Protein AF-A0A7N2LBT1-F1 (afdb_monom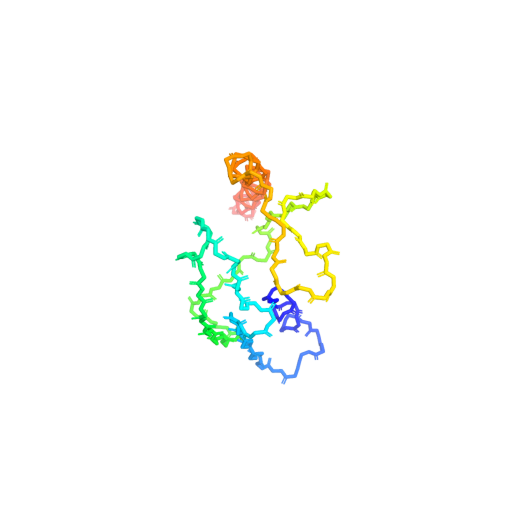er_lite)

Radius of gyration: 19.83 Å; chains: 1; bounding box: 46×26×63 Å

InterPro domains:
  IPR013528 Hydroxymethylglutaryl-coenzyme A synthase, N-terminal [PF01154] (2-55)
  IPR013746 Hydroxymethylglutaryl-coenzyme A synthase, C-terminal domain [PF08540] (56-83)
  IPR016039 Thiolase-like [G3DSA:3.40.47.10] (2-121)

Organism: Quercus lobata (NCBI:txid97700)

Sequence (123 aa):
MLWGSFNWVESSSCDGFAFECRLYGPGFLQVYAEGPAQPIGGVAAIAILIGPDAPITFESTVRGTYLAHAYDFYKPNLASEYSAPFLCRILQLRYAIQSKRPLRVWKEKTEREAVMSLCQQQL

Foldseek 3Di:
DVVVLVVLQVDPPNPFKDKDKDWCDDVNQACADPDPCRVVGDTDIDIDIDGPPDPDDDDPQQWFDDDDDDPLWDCPDPVDPHIDDDPPVVSVVVVVVRVVRRVVSNVVRVVVVVVVVVVVVVD

Structure (mmCIF, N/CA/C/O backbone):
data_AF-A0A7N2LBT1-F1
#
_entry.id   AF-A0A7N2LBT1-F1
#
loop_
_atom_site.group_PDB
_atom_site.id
_atom_site.type_symbol
_atom_site.label_atom_id
_atom_site.label_alt_id
_atom_site.label_comp_id
_atom_site.label_asym_id
_atom_site.label_entity_id
_atom_site.label_seq_id
_atom_site.pdbx_PDB_ins_code
_atom_site.Cartn_x
_atom_site.Cartn_y
_atom_site.Cartn_z
_atom_site.occupancy
_atom_site.B_iso_or_equiv
_atom_site.auth_seq_id
_atom_site.auth_comp_id
_atom_site.auth_asym_id
_atom_site.auth_atom_id
_atom_site.pdbx_PDB_model_num
ATOM 1 N N . MET A 1 1 ? -7.096 1.626 -3.538 1.00 61.28 1 MET A N 1
ATOM 2 C CA . MET A 1 1 ? -7.546 2.882 -2.926 1.00 61.28 1 MET A CA 1
ATOM 3 C C . MET A 1 1 ? -8.403 2.461 -1.741 1.00 61.28 1 MET A C 1
ATOM 5 O O . MET A 1 1 ? -9.600 2.658 -1.766 1.00 61.28 1 MET A O 1
ATOM 9 N N . LEU A 1 2 ? -7.778 1.875 -0.711 1.00 77.31 2 LEU A N 1
ATOM 10 C CA . LEU A 1 2 ? -8.482 1.231 0.410 1.00 77.31 2 LEU A CA 1
ATOM 11 C C . LEU A 1 2 ? -8.964 2.230 1.461 1.00 77.31 2 LEU A C 1
ATOM 13 O O . LEU A 1 2 ? -10.093 2.170 1.932 1.00 77.31 2 LEU A O 1
ATOM 17 N N . TRP A 1 3 ? -8.123 3.218 1.763 1.00 78.50 3 TRP A N 1
ATOM 18 C CA . TRP A 1 3 ? -8.450 4.272 2.722 1.00 78.50 3 TRP A CA 1
ATOM 19 C C . TRP A 1 3 ? -9.650 5.123 2.298 1.00 78.50 3 TRP A C 1
ATOM 21 O O . TRP A 1 3 ? -10.384 5.599 3.151 1.00 78.50 3 TRP A O 1
ATOM 31 N N . GLY A 1 4 ? -9.861 5.303 0.989 1.00 82.12 4 GLY A N 1
ATOM 32 C CA . GLY A 1 4 ? -11.039 6.006 0.478 1.00 82.12 4 GLY A CA 1
ATOM 33 C C . GLY A 1 4 ? -12.327 5.250 0.795 1.00 82.12 4 GLY A C 1
ATOM 34 O O . GLY A 1 4 ? -13.273 5.851 1.290 1.00 82.12 4 GLY A O 1
ATOM 35 N N . SER A 1 5 ? -12.328 3.932 0.586 1.00 80.06 5 SER A N 1
ATOM 36 C CA . SER A 1 5 ? -13.461 3.062 0.907 1.00 80.06 5 SER A CA 1
ATOM 37 C C . SER A 1 5 ? -13.732 3.003 2.409 1.00 80.06 5 SER A C 1
ATOM 39 O O . SER A 1 5 ? -14.884 3.081 2.816 1.00 80.06 5 SER A O 1
ATOM 41 N N . PHE A 1 6 ? -12.685 2.930 3.238 1.00 81.62 6 PHE A N 1
ATOM 42 C CA . PHE A 1 6 ? -12.826 2.968 4.698 1.00 81.62 6 PHE A CA 1
ATOM 43 C C . PHE A 1 6 ? -13.457 4.285 5.173 1.00 81.62 6 PHE A C 1
ATOM 45 O O . PHE A 1 6 ? -14.476 4.269 5.855 1.00 81.62 6 PHE A O 1
ATOM 52 N N . ASN A 1 7 ? -12.924 5.425 4.717 1.00 84.81 7 ASN A N 1
ATOM 53 C CA . ASN A 1 7 ? -13.486 6.738 5.041 1.00 84.81 7 ASN A CA 1
ATOM 54 C C . ASN A 1 7 ? -14.927 6.906 4.525 1.00 84.81 7 ASN A C 1
ATOM 56 O O . ASN A 1 7 ? -15.695 7.655 5.119 1.00 84.81 7 ASN A O 1
ATOM 60 N N . TRP A 1 8 ? -15.293 6.260 3.409 1.00 83.81 8 TRP A N 1
ATOM 61 C CA . TRP A 1 8 ? -16.670 6.269 2.912 1.00 83.81 8 TRP A CA 1
ATOM 62 C C . TRP A 1 8 ? -17.596 5.475 3.832 1.00 83.81 8 TRP A C 1
ATOM 64 O O . TRP A 1 8 ? -18.635 6.011 4.199 1.00 83.81 8 TRP A O 1
ATOM 74 N N . VAL A 1 9 ? -17.195 4.274 4.270 1.00 83.88 9 VAL A N 1
ATOM 75 C CA . VAL A 1 9 ? -17.974 3.462 5.225 1.00 83.88 9 VAL A CA 1
ATOM 76 C C . VAL A 1 9 ? -18.186 4.192 6.554 1.00 83.88 9 VAL A C 1
ATOM 78 O O . VAL A 1 9 ? -19.267 4.103 7.125 1.00 83.88 9 VAL A O 1
ATOM 81 N N . GLU A 1 10 ? -17.195 4.957 7.020 1.00 83.50 10 GLU A N 1
ATOM 82 C CA . GLU A 1 10 ? -17.310 5.791 8.229 1.00 83.50 10 GLU A CA 1
ATOM 83 C C . GLU A 1 10 ? -18.083 7.108 8.015 1.00 83.50 10 GLU A C 1
ATOM 85 O O . GLU A 1 10 ? -18.380 7.819 8.977 1.00 83.50 10 GLU A O 1
ATOM 90 N N . SER A 1 11 ? -18.401 7.477 6.771 1.00 84.31 11 SER A N 1
ATOM 91 C CA . SER A 1 11 ? -19.088 8.737 6.477 1.00 84.31 11 SER A CA 1
ATOM 92 C C . SER A 1 11 ? -20.598 8.638 6.702 1.00 84.31 11 SER A C 1
ATOM 94 O O . SER A 1 11 ? -21.214 7.596 6.497 1.00 84.31 11 SER A O 1
ATOM 96 N N . SER A 1 12 ? -21.233 9.764 7.041 1.00 80.50 12 SER A N 1
ATOM 97 C CA . SER A 1 12 ? -22.694 9.856 7.209 1.00 80.50 12 SER A CA 1
ATOM 98 C C . SER A 1 12 ? -23.492 9.589 5.930 1.00 80.50 12 SER A C 1
ATOM 100 O O . SER A 1 12 ? -24.706 9.440 5.990 1.00 80.50 12 SER A O 1
ATOM 102 N N . SER A 1 13 ? -22.823 9.600 4.778 1.00 79.19 13 SER A N 1
ATOM 103 C CA . SER A 1 13 ? -23.418 9.384 3.457 1.00 79.19 13 SER A CA 1
ATOM 104 C C . SER A 1 13 ? -23.286 7.932 2.993 1.00 79.19 13 SER A C 1
ATOM 106 O O . SER A 1 13 ? -23.475 7.649 1.811 1.00 79.19 13 SER A O 1
ATOM 108 N N . CYS A 1 14 ? -22.867 7.031 3.884 1.00 77.56 14 CYS A N 1
ATOM 109 C CA . CYS A 1 14 ? -22.750 5.620 3.577 1.00 77.56 14 CYS A CA 1
ATOM 110 C C . CYS A 1 14 ? -24.111 4.931 3.664 1.00 77.56 14 CYS A C 1
ATOM 112 O O . CYS A 1 14 ? -24.745 4.928 4.717 1.00 77.56 14 CYS A O 1
ATOM 114 N N . ASP A 1 15 ? -24.503 4.272 2.576 1.00 70.38 15 ASP A N 1
ATOM 115 C CA . ASP A 1 15 ? -25.746 3.503 2.503 1.00 70.38 15 ASP A CA 1
ATOM 116 C C . ASP A 1 15 ? -25.546 1.999 2.819 1.00 70.38 15 ASP A C 1
ATOM 118 O O . ASP A 1 15 ? -26.478 1.209 2.661 1.00 70.38 15 ASP A O 1
ATOM 122 N N . GLY A 1 16 ? -24.349 1.559 3.253 1.00 70.94 16 GLY A N 1
ATOM 123 C CA . GLY A 1 16 ? -24.107 0.164 3.661 1.00 70.94 16 GLY A CA 1
ATOM 124 C C . GLY A 1 16 ? -22.670 -0.356 3.494 1.00 70.94 16 GLY A C 1
ATOM 125 O O . GLY A 1 16 ? -21.703 0.275 3.904 1.00 70.94 16 GLY A O 1
ATOM 126 N N . PHE A 1 17 ? -22.520 -1.566 2.942 1.00 67.19 17 PHE A N 1
ATOM 127 C CA . PHE A 1 17 ? -21.217 -2.223 2.763 1.00 67.19 17 PHE A CA 1
ATOM 128 C C . PHE A 1 17 ? -20.458 -1.676 1.551 1.00 67.19 17 PHE A C 1
ATOM 130 O O . PHE A 1 17 ? -21.041 -1.459 0.487 1.00 67.19 17 PHE A O 1
ATOM 137 N N . ALA A 1 18 ? -19.137 -1.540 1.679 1.00 68.50 18 ALA A N 1
ATOM 138 C CA . ALA A 1 18 ? -18.263 -1.224 0.556 1.00 68.50 18 ALA A CA 1
ATOM 139 C C . ALA A 1 18 ? -17.604 -2.493 0.014 1.00 68.50 18 ALA A C 1
ATOM 141 O O . ALA A 1 18 ? -17.011 -3.281 0.751 1.00 68.50 18 ALA A O 1
ATOM 142 N N . PHE A 1 19 ? -17.648 -2.658 -1.303 1.00 66.00 19 PHE A N 1
ATOM 143 C CA . PHE A 1 19 ? -16.891 -3.682 -2.008 1.00 66.00 19 PHE A CA 1
ATOM 144 C C . PHE A 1 19 ? -15.729 -3.017 -2.748 1.00 66.00 19 PHE A C 1
ATOM 146 O O . PHE A 1 19 ? -15.955 -2.230 -3.669 1.00 66.00 19 PHE A O 1
ATOM 153 N N . GLU A 1 20 ? -14.484 -3.314 -2.362 1.00 61.84 20 GLU A N 1
ATOM 154 C CA . GLU A 1 20 ? -13.310 -2.870 -3.118 1.00 61.84 20 GLU A CA 1
ATOM 155 C C . GLU A 1 20 ? -12.704 -4.058 -3.867 1.00 61.84 20 GLU A C 1
ATOM 157 O O . GLU A 1 20 ? -12.136 -4.984 -3.288 1.00 61.84 20 GLU A O 1
ATOM 162 N N . CYS A 1 21 ? -12.774 -4.001 -5.193 1.00 50.41 21 CYS A N 1
ATOM 163 C CA . CYS A 1 21 ? -12.005 -4.877 -6.061 1.00 50.41 21 CYS A CA 1
ATOM 164 C C . CYS A 1 21 ? -10.741 -4.154 -6.507 1.00 50.41 21 CYS A C 1
ATOM 166 O O . CYS A 1 21 ? -10.806 -3.149 -7.219 1.00 50.41 21 CYS A O 1
ATOM 168 N N . ARG A 1 22 ? -9.577 -4.693 -6.144 1.00 53.50 22 ARG A N 1
ATOM 169 C CA . ARG A 1 22 ? -8.303 -4.243 -6.690 1.00 53.50 22 ARG A CA 1
ATOM 170 C C . ARG A 1 22 ? -7.812 -5.230 -7.732 1.00 53.50 22 ARG A C 1
ATOM 172 O O . ARG A 1 22 ? -7.352 -6.325 -7.421 1.00 53.50 22 ARG A O 1
ATOM 179 N N . LEU A 1 23 ? -7.831 -4.784 -8.979 1.00 51.12 23 LEU A N 1
ATOM 180 C CA . LEU A 1 23 ? -7.094 -5.437 -10.046 1.00 51.12 23 LEU A CA 1
ATOM 181 C C . LEU A 1 23 ? -5.639 -4.957 -9.994 1.00 51.12 23 LEU A C 1
ATOM 183 O O . LEU A 1 23 ? -5.350 -3.771 -10.153 1.00 51.12 23 LEU A O 1
ATOM 187 N N . TYR A 1 24 ? -4.705 -5.876 -9.788 1.00 52.53 24 TYR A N 1
ATOM 188 C CA . TYR A 1 24 ? -3.303 -5.689 -10.147 1.00 52.53 24 TYR A CA 1
ATOM 189 C C . TYR A 1 24 ? -3.142 -6.042 -11.642 1.00 52.53 24 TYR A C 1
ATOM 191 O O . TYR A 1 24 ? -2.559 -7.060 -11.987 1.00 52.53 24 TYR A O 1
ATOM 199 N N . GLY A 1 25 ? -3.715 -5.201 -12.519 1.00 49.84 25 GLY A N 1
ATOM 200 C CA . GLY A 1 25 ? -3.543 -5.150 -13.991 1.00 49.84 25 GLY A CA 1
ATOM 201 C C . GLY A 1 25 ? -4.870 -4.861 -14.725 1.00 49.84 25 GLY A C 1
ATOM 202 O O . GLY A 1 25 ? -5.902 -5.121 -14.121 1.00 49.84 25 GLY A O 1
ATOM 203 N N . PRO A 1 26 ? -4.948 -4.335 -15.973 1.00 42.12 26 PRO A N 1
ATOM 204 C CA . PRO A 1 26 ? -4.005 -3.622 -16.834 1.00 42.12 26 PRO A CA 1
ATOM 205 C C . PRO A 1 26 ? -4.325 -2.102 -16.896 1.00 42.12 26 PRO A C 1
ATOM 207 O O . PRO A 1 26 ? -4.713 -1.551 -17.909 1.00 42.12 26 PRO A O 1
ATOM 210 N N . GLY A 1 27 ? -4.166 -1.410 -15.767 1.00 50.81 27 GLY A N 1
ATOM 211 C CA . GLY A 1 27 ? -3.434 -0.129 -15.641 1.00 50.81 27 GLY A CA 1
ATOM 212 C C . GLY A 1 27 ? -2.210 -0.289 -14.713 1.00 50.81 27 GLY A C 1
ATOM 213 O O . GLY A 1 27 ? -1.496 0.656 -14.395 1.00 50.81 27 GLY A O 1
ATOM 214 N N . PHE A 1 28 ? -2.003 -1.542 -14.289 1.00 52.06 28 PHE A N 1
ATOM 215 C CA . PHE A 1 28 ? -1.042 -2.078 -13.329 1.00 52.06 28 PHE A CA 1
ATOM 216 C C . PHE A 1 28 ? -0.366 -3.350 -13.893 1.00 52.06 28 PHE A C 1
ATOM 218 O O . PHE A 1 28 ? 0.239 -4.112 -13.147 1.00 52.06 28 PHE A O 1
ATOM 225 N N . LEU A 1 29 ? -0.505 -3.604 -15.204 1.00 55.28 29 LEU A N 1
ATOM 226 C CA . LEU A 1 29 ? 0.248 -4.631 -15.920 1.00 55.28 29 LEU A CA 1
ATOM 227 C C . LEU A 1 29 ? 1.670 -4.084 -16.055 1.00 55.28 29 LEU A C 1
ATOM 229 O O . LEU A 1 29 ? 1.912 -3.154 -16.827 1.00 55.28 29 LEU A O 1
ATOM 233 N N . GLN A 1 30 ? 2.592 -4.579 -15.233 1.00 59.12 30 GLN A N 1
ATOM 234 C CA . GLN A 1 30 ? 3.996 -4.200 -15.353 1.00 59.12 30 GLN A CA 1
ATOM 235 C C . GLN A 1 30 ? 4.616 -4.969 -16.513 1.00 59.12 30 GLN A C 1
ATOM 237 O O . GLN A 1 30 ? 5.186 -6.043 -16.333 1.00 59.12 30 GLN A O 1
ATOM 242 N N . VAL A 1 31 ? 4.462 -4.411 -17.711 1.00 60.78 31 VAL A N 1
ATOM 243 C CA . VAL A 1 31 ? 5.213 -4.839 -18.886 1.00 60.78 31 VAL A CA 1
ATOM 244 C C . VAL A 1 31 ? 6.539 -4.092 -18.856 1.00 60.78 31 VAL A C 1
ATOM 246 O O . VAL A 1 31 ? 6.580 -2.860 -18.883 1.00 60.78 31 VAL A O 1
ATOM 249 N N . TYR A 1 32 ? 7.627 -4.841 -18.737 1.00 67.69 32 TYR A N 1
ATOM 250 C CA . TYR A 1 32 ? 8.983 -4.316 -18.830 1.00 67.69 32 TYR A CA 1
ATOM 251 C C . TYR A 1 32 ? 9.573 -4.700 -20.182 1.00 67.69 32 TYR A C 1
ATOM 253 O O . TYR A 1 32 ? 9.269 -5.770 -20.708 1.00 67.69 32 TYR A O 1
ATOM 261 N N . ALA A 1 33 ? 10.409 -3.824 -20.739 1.00 65.94 33 ALA A N 1
ATOM 262 C CA . ALA A 1 33 ? 11.165 -4.138 -21.943 1.00 65.94 33 ALA A CA 1
ATOM 263 C C . ALA A 1 33 ? 12.156 -5.277 -21.650 1.00 65.94 33 ALA A C 1
ATOM 265 O O . ALA A 1 33 ? 12.468 -5.548 -20.484 1.00 65.94 33 ALA A O 1
ATOM 266 N N . GLU A 1 34 ? 12.659 -5.924 -22.702 1.00 66.81 34 GLU A N 1
ATOM 267 C CA . GLU A 1 34 ? 13.690 -6.957 -22.574 1.00 66.81 34 GLU A CA 1
ATOM 268 C C . GLU A 1 34 ? 14.867 -6.447 -21.729 1.00 66.81 34 GLU A C 1
ATOM 270 O O . GLU A 1 34 ? 15.429 -5.377 -21.976 1.00 66.81 34 GLU A O 1
ATOM 275 N N . GLY A 1 35 ? 15.203 -7.194 -20.677 1.00 71.19 35 GLY A N 1
ATOM 276 C CA . GLY A 1 35 ? 16.205 -6.783 -19.700 1.00 71.19 35 GLY A CA 1
ATOM 277 C C . GLY A 1 35 ? 15.966 -7.361 -18.302 1.00 71.19 35 GLY A C 1
ATOM 278 O O . GLY A 1 35 ? 15.038 -8.140 -18.083 1.00 71.19 35 GLY A O 1
ATOM 279 N N . PRO A 1 36 ? 16.774 -6.963 -17.303 1.00 66.75 36 PRO A N 1
ATOM 280 C CA . PRO A 1 36 ? 16.742 -7.544 -15.957 1.00 66.75 36 PRO A CA 1
ATOM 281 C C . PRO A 1 36 ? 15.445 -7.271 -15.174 1.00 66.75 36 PRO A C 1
ATOM 283 O O . PRO A 1 36 ? 15.236 -7.869 -14.123 1.00 66.75 36 PRO A O 1
ATOM 286 N N . ALA A 1 37 ? 14.582 -6.371 -15.656 1.00 65.00 37 ALA A N 1
ATOM 287 C CA . ALA A 1 37 ? 13.291 -6.062 -15.040 1.00 65.00 37 ALA A CA 1
ATOM 288 C C . ALA A 1 37 ? 12.147 -6.978 -15.523 1.00 65.00 37 ALA A C 1
ATOM 290 O O . ALA A 1 37 ? 11.131 -7.087 -14.843 1.00 65.00 37 ALA A O 1
ATOM 291 N N . GLN A 1 38 ? 12.321 -7.686 -16.646 1.00 67.94 38 GLN A N 1
ATOM 292 C CA . GLN A 1 38 ? 11.314 -8.569 -17.246 1.00 67.94 38 GLN A CA 1
ATOM 293 C C . GLN A 1 38 ? 10.750 -9.664 -16.312 1.00 67.94 38 GLN A C 1
ATOM 295 O O . GLN A 1 38 ? 9.529 -9.823 -16.294 1.00 67.94 38 GLN A O 1
ATOM 300 N N . PRO A 1 39 ? 11.544 -10.380 -15.483 1.00 70.31 39 PRO A N 1
ATOM 301 C CA . PRO A 1 39 ? 11.001 -11.426 -14.607 1.00 70.31 39 PRO A CA 1
ATOM 302 C C . PRO A 1 39 ? 10.213 -10.884 -13.399 1.00 70.31 39 PRO A C 1
ATOM 304 O O . PRO A 1 39 ? 9.670 -11.670 -12.630 1.00 70.31 39 PRO A O 1
ATOM 307 N N . ILE A 1 40 ? 10.157 -9.560 -13.206 1.00 70.00 40 ILE A N 1
ATOM 308 C CA . ILE A 1 40 ? 9.467 -8.900 -12.081 1.00 70.00 40 ILE A CA 1
ATOM 309 C C . ILE A 1 40 ? 8.012 -8.540 -12.459 1.00 70.00 40 ILE A C 1
ATOM 311 O O . ILE A 1 40 ? 7.237 -8.064 -11.628 1.00 70.00 40 ILE A O 1
ATOM 315 N N . GLY A 1 41 ? 7.618 -8.762 -13.718 1.00 67.31 41 GLY A N 1
ATOM 316 C CA . GLY A 1 41 ? 6.240 -8.581 -14.173 1.00 67.31 41 GLY A CA 1
ATOM 317 C C . GLY A 1 41 ? 5.278 -9.614 -13.571 1.00 67.31 41 GLY A C 1
ATOM 318 O O . GLY A 1 41 ? 5.648 -10.758 -13.318 1.00 67.31 41 GLY A O 1
ATOM 319 N N . GLY A 1 42 ? 4.022 -9.217 -13.355 1.00 67.56 42 GLY A N 1
ATOM 320 C CA . GLY A 1 42 ? 2.973 -10.094 -12.832 1.00 67.56 42 GLY A CA 1
ATOM 321 C C . GLY A 1 42 ? 1.601 -9.422 -12.810 1.00 67.56 42 GLY A C 1
ATOM 322 O O . GLY A 1 42 ? 1.501 -8.196 -12.882 1.00 67.56 42 GLY A O 1
ATOM 323 N N . VAL A 1 43 ? 0.547 -10.236 -12.717 1.00 74.19 43 VAL A N 1
ATOM 324 C CA . VAL A 1 43 ? -0.857 -9.805 -12.633 1.00 74.19 43 VAL A CA 1
ATOM 325 C C . VAL A 1 43 ? -1.533 -10.558 -11.498 1.00 74.19 43 VAL A C 1
ATOM 327 O O . VAL A 1 43 ? -1.331 -11.761 -11.343 1.00 74.19 43 VAL A O 1
ATOM 330 N N . ALA A 1 44 ? -2.348 -9.860 -10.716 1.00 72.12 44 ALA A N 1
ATOM 331 C CA . ALA A 1 44 ? -3.173 -10.458 -9.672 1.00 72.12 44 ALA A CA 1
ATOM 332 C C . ALA A 1 44 ? -4.491 -9.687 -9.535 1.00 72.12 44 ALA A C 1
ATOM 334 O O . ALA A 1 44 ? -4.618 -8.562 -10.004 1.00 72.12 44 ALA A O 1
ATOM 335 N N . ALA A 1 45 ? -5.483 -10.256 -8.867 1.00 77.62 45 ALA A N 1
ATOM 336 C CA . ALA A 1 45 ? -6.685 -9.535 -8.471 1.00 77.62 45 ALA A CA 1
ATOM 337 C C . ALA A 1 45 ? -7.013 -9.912 -7.030 1.00 77.62 45 ALA A C 1
ATOM 339 O O . ALA A 1 45 ? -6.951 -11.085 -6.670 1.00 77.62 45 ALA A O 1
ATOM 340 N N . ILE A 1 46 ? -7.320 -8.915 -6.205 1.00 80.12 46 ILE A N 1
ATOM 341 C CA . ILE A 1 46 ? -7.711 -9.103 -4.809 1.00 80.12 46 ILE A CA 1
ATOM 342 C C . ILE A 1 46 ? -9.017 -8.346 -4.600 1.00 80.12 46 ILE A C 1
ATOM 344 O O . ILE A 1 46 ? -9.086 -7.146 -4.864 1.00 80.12 46 ILE A O 1
ATOM 348 N N . ALA A 1 47 ? -10.040 -9.047 -4.122 1.00 82.38 47 ALA A N 1
ATOM 349 C CA . ALA A 1 47 ? -11.302 -8.455 -3.701 1.00 82.38 47 ALA A CA 1
ATOM 350 C C . ALA A 1 47 ? -11.346 -8.404 -2.171 1.00 82.38 47 ALA A C 1
ATOM 352 O O . ALA A 1 47 ? -11.045 -9.400 -1.512 1.00 82.38 47 ALA A O 1
ATOM 353 N N . ILE A 1 48 ? -11.698 -7.245 -1.617 1.00 83.81 48 ILE A N 1
ATOM 354 C CA . ILE A 1 48 ? -11.824 -7.009 -0.178 1.00 83.81 48 ILE A CA 1
ATOM 355 C C . ILE A 1 48 ? -13.226 -6.457 0.078 1.00 83.81 48 ILE A C 1
ATOM 357 O O . ILE A 1 48 ? -13.630 -5.450 -0.506 1.00 83.81 48 ILE A O 1
ATOM 361 N N . LEU A 1 49 ? -13.967 -7.124 0.961 1.00 84.31 49 LEU A N 1
ATOM 362 C CA . LEU A 1 49 ? -15.242 -6.635 1.473 1.00 84.31 49 LEU A CA 1
ATOM 363 C C . LEU A 1 49 ? -14.989 -5.827 2.749 1.00 84.31 49 LEU A C 1
ATOM 365 O O . LEU A 1 49 ? -14.281 -6.297 3.640 1.00 84.31 49 LEU A O 1
ATOM 369 N N . ILE A 1 50 ? -15.553 -4.623 2.827 1.00 85.31 50 ILE A N 1
ATOM 370 C CA . ILE A 1 50 ? -15.361 -3.683 3.935 1.00 85.31 50 ILE A CA 1
ATOM 371 C C . ILE A 1 50 ? -16.730 -3.356 4.532 1.00 85.31 50 ILE A C 1
ATOM 373 O O . ILE A 1 50 ? -17.664 -2.982 3.819 1.00 85.31 50 ILE A O 1
ATOM 377 N N . GLY A 1 51 ? -16.840 -3.481 5.849 1.00 83.75 51 GLY A N 1
ATOM 378 C CA . GLY A 1 51 ? -18.059 -3.186 6.587 1.00 83.75 51 GLY A CA 1
ATOM 379 C C . GLY A 1 51 ? -17.843 -3.186 8.098 1.00 83.75 51 GLY A C 1
ATOM 380 O O . GLY A 1 51 ? -16.727 -3.461 8.551 1.00 83.75 51 GLY A O 1
ATOM 381 N N . PRO A 1 52 ? -18.897 -2.870 8.869 1.00 82.31 52 PRO A N 1
ATOM 382 C CA . PRO A 1 52 ? -18.867 -2.960 10.325 1.00 82.31 52 PRO A CA 1
ATOM 383 C C . PRO A 1 52 ? -18.625 -4.408 10.785 1.00 82.31 52 PRO A C 1
ATOM 385 O O . PRO A 1 52 ? -18.947 -5.353 10.066 1.00 82.31 52 PRO A O 1
ATOM 388 N N . ASP A 1 53 ? -18.041 -4.570 11.976 1.00 82.88 53 ASP A N 1
ATOM 389 C CA . ASP A 1 53 ? -17.765 -5.865 12.625 1.00 82.88 53 ASP A CA 1
ATOM 390 C C . ASP A 1 53 ? -16.909 -6.847 11.799 1.00 82.88 53 ASP A C 1
ATOM 392 O O . ASP A 1 53 ? -17.061 -8.069 11.869 1.00 82.88 53 ASP A O 1
ATOM 396 N N . ALA A 1 54 ? -15.968 -6.320 11.012 1.00 85.25 54 ALA A N 1
ATOM 397 C CA . ALA A 1 54 ? -15.021 -7.140 10.268 1.00 85.25 54 ALA A CA 1
ATOM 398 C C . ALA A 1 54 ? -14.023 -7.861 11.205 1.00 85.25 54 ALA A C 1
ATOM 400 O O . ALA A 1 54 ? -13.546 -7.269 12.173 1.00 85.25 54 ALA A O 1
ATOM 401 N N . PRO A 1 55 ? -13.607 -9.106 10.887 1.00 86.69 55 PRO A N 1
ATOM 402 C CA . PRO A 1 55 ? -12.612 -9.841 11.680 1.00 86.69 55 PRO A CA 1
ATOM 403 C C . PRO A 1 55 ? -11.213 -9.209 11.630 1.00 86.69 55 PRO A C 1
ATOM 405 O O . PRO A 1 55 ? -10.368 -9.501 12.472 1.00 86.69 55 PRO A O 1
ATOM 408 N N . ILE A 1 56 ? -10.958 -8.359 10.631 1.00 86.69 56 ILE A N 1
ATOM 409 C CA . ILE A 1 56 ? -9.752 -7.542 10.516 1.00 86.69 56 ILE A CA 1
ATOM 410 C C . ILE A 1 56 ? -10.190 -6.090 10.676 1.00 86.69 56 ILE A C 1
ATOM 412 O O . ILE A 1 56 ? -10.806 -5.522 9.774 1.00 86.69 56 ILE A O 1
ATOM 416 N N . THR A 1 57 ? -9.877 -5.505 11.827 1.00 84.88 57 THR A N 1
ATOM 417 C CA . THR A 1 57 ? -10.203 -4.117 12.157 1.00 84.88 57 THR A CA 1
ATOM 418 C C . THR A 1 57 ? -8.994 -3.211 11.940 1.00 84.88 57 THR A C 1
ATOM 420 O O . THR A 1 57 ? -7.843 -3.615 12.109 1.00 84.88 57 THR A O 1
ATOM 423 N N . PHE A 1 58 ? -9.256 -1.970 11.532 1.00 82.44 58 PHE A N 1
ATOM 424 C CA . PHE A 1 58 ? -8.230 -0.941 11.384 1.00 82.44 58 PHE A CA 1
ATOM 425 C C . PHE A 1 58 ? -8.297 0.036 12.558 1.00 82.44 58 PHE A C 1
ATOM 427 O O . PHE A 1 58 ? -9.372 0.509 12.917 1.00 82.44 58 PHE A O 1
ATOM 434 N N . GLU A 1 59 ? -7.140 0.387 13.114 1.00 84.44 59 GLU A N 1
ATOM 435 C CA . GLU A 1 59 ? -7.013 1.499 14.056 1.00 84.44 59 GLU A CA 1
ATOM 436 C C . GLU A 1 59 ? -7.001 2.820 13.272 1.00 84.44 59 GLU A C 1
ATOM 438 O O . GLU A 1 59 ? -6.065 3.112 12.523 1.00 84.44 59 GLU A O 1
ATOM 443 N N . SER A 1 60 ? -8.052 3.629 13.417 1.00 78.19 60 SER A N 1
ATOM 444 C CA . SER A 1 60 ? -8.217 4.879 12.657 1.00 78.19 60 SER A CA 1
ATOM 445 C C . SER A 1 60 ? -7.207 5.967 13.058 1.00 78.19 60 SER A C 1
ATOM 447 O O . SER A 1 60 ? -6.815 6.807 12.235 1.00 78.19 60 SER A O 1
ATOM 449 N N . THR A 1 61 ? -6.734 5.929 14.304 1.00 81.56 61 THR A N 1
ATOM 450 C CA . THR A 1 61 ? -5.892 6.972 14.905 1.00 81.56 61 THR A CA 1
ATOM 451 C C . THR A 1 61 ? -4.389 6.731 14.653 1.00 81.56 61 THR A C 1
ATOM 453 O O . THR A 1 61 ? -3.653 7.681 14.328 1.00 81.56 61 THR A O 1
ATOM 456 N N . VAL A 1 62 ? -3.936 5.468 14.623 1.00 86.62 62 VAL A N 1
ATOM 457 C CA . VAL A 1 62 ? -2.531 5.098 14.374 1.00 86.62 62 VAL A CA 1
ATOM 458 C C . VAL A 1 62 ? -2.235 4.918 12.882 1.00 86.62 62 VAL A C 1
ATOM 460 O O . VAL A 1 62 ? -2.321 3.835 12.307 1.00 86.62 62 VAL A O 1
ATOM 463 N N . ARG A 1 63 ? -1.773 5.987 12.224 1.00 87.06 63 ARG A N 1
ATOM 464 C CA . ARG A 1 63 ? -1.309 5.913 10.822 1.00 87.06 63 ARG A CA 1
ATOM 465 C C . ARG A 1 63 ? -0.137 6.832 10.505 1.00 87.06 63 ARG A C 1
ATOM 467 O O . ARG A 1 63 ? -0.112 7.987 10.938 1.00 87.06 63 ARG A O 1
ATOM 474 N N . GLY A 1 64 ? 0.790 6.357 9.675 1.00 87.75 64 GLY A N 1
ATOM 475 C CA . GLY A 1 64 ? 1.914 7.134 9.152 1.00 87.75 64 GLY A CA 1
ATOM 476 C C . GLY A 1 64 ? 1.937 7.127 7.625 1.00 87.75 64 GLY A C 1
ATOM 477 O O . GLY A 1 64 ? 2.050 6.070 7.013 1.00 87.75 64 GLY A O 1
ATOM 478 N N . THR A 1 65 ? 1.869 8.303 7.003 1.00 87.69 65 THR A N 1
ATOM 479 C CA . THR A 1 65 ? 1.985 8.474 5.545 1.00 87.69 65 THR A CA 1
ATOM 480 C C . THR A 1 65 ? 3.146 9.403 5.222 1.00 87.69 65 THR A C 1
ATOM 482 O O . THR A 1 65 ? 3.340 10.410 5.900 1.00 87.69 65 THR A O 1
ATOM 485 N N . TYR A 1 66 ? 3.904 9.093 4.173 1.00 89.31 66 TYR A N 1
ATOM 486 C CA . TYR A 1 66 ? 4.990 9.938 3.681 1.00 89.31 66 TYR A CA 1
ATOM 487 C C . TYR A 1 66 ? 4.836 10.133 2.175 1.00 89.31 66 TYR A C 1
ATOM 489 O O . TYR A 1 66 ? 4.757 9.155 1.436 1.00 89.31 66 TYR A O 1
ATOM 497 N N . LEU A 1 67 ? 4.774 11.392 1.738 1.00 87.31 67 LEU A N 1
ATOM 498 C CA . LEU A 1 67 ? 4.716 11.769 0.330 1.00 87.31 67 LEU A CA 1
ATOM 499 C C . LEU A 1 67 ? 5.906 12.677 0.023 1.00 87.31 67 LEU A C 1
ATOM 501 O O . LEU A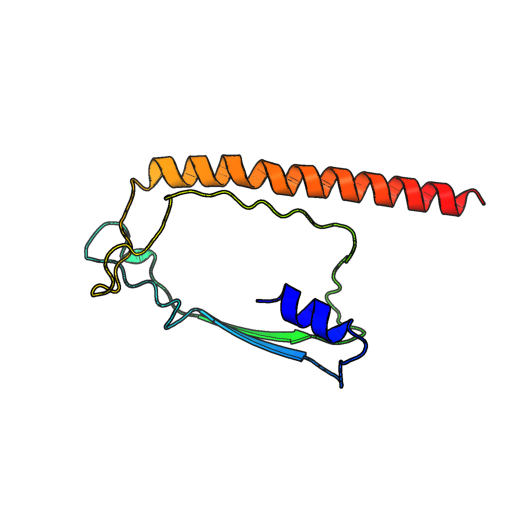 1 67 ? 6.176 13.626 0.760 1.00 87.31 67 LEU A O 1
ATOM 505 N N . ALA A 1 68 ? 6.613 12.376 -1.061 1.00 86.88 68 ALA A N 1
ATOM 506 C CA . ALA A 1 68 ? 7.740 13.162 -1.535 1.00 86.88 68 ALA A CA 1
ATOM 507 C C . ALA A 1 68 ? 7.705 13.253 -3.057 1.00 86.88 68 ALA A C 1
ATOM 509 O O . ALA A 1 68 ? 7.379 12.286 -3.741 1.00 86.88 68 ALA A O 1
ATOM 510 N N . HIS A 1 69 ? 8.069 14.420 -3.578 1.00 87.50 69 HIS A N 1
ATOM 511 C CA . HIS A 1 69 ? 8.256 14.607 -5.006 1.00 87.50 69 HIS A CA 1
ATOM 512 C C . HIS A 1 69 ? 9.597 13.989 -5.422 1.00 87.50 69 HIS A C 1
ATOM 514 O O . HIS A 1 69 ? 10.660 14.532 -5.110 1.00 87.50 69 HIS A O 1
ATOM 520 N N . ALA A 1 70 ? 9.549 12.843 -6.096 1.00 81.44 70 ALA A N 1
ATOM 521 C CA . ALA A 1 70 ? 10.726 12.099 -6.526 1.00 81.44 70 ALA A CA 1
ATOM 522 C C . ALA A 1 70 ? 10.508 11.481 -7.913 1.00 81.44 70 ALA A C 1
ATOM 524 O O . ALA A 1 70 ? 9.424 10.991 -8.220 1.00 81.44 70 ALA A O 1
ATOM 525 N N . TYR A 1 71 ? 11.560 11.471 -8.731 1.00 80.94 71 TYR A N 1
ATOM 526 C CA . TYR A 1 71 ? 11.573 10.854 -10.063 1.00 80.94 71 TYR A CA 1
ATOM 527 C C . TYR A 1 71 ? 12.185 9.452 -10.008 1.00 80.94 71 TYR A C 1
ATOM 529 O O . TYR A 1 71 ? 13.103 9.121 -10.752 1.00 80.94 71 TYR A O 1
ATOM 537 N N . ASP A 1 72 ? 11.700 8.648 -9.067 1.00 76.69 72 ASP A N 1
ATOM 538 C CA . ASP A 1 72 ? 12.250 7.327 -8.776 1.00 76.69 72 ASP A CA 1
ATOM 539 C C . ASP A 1 72 ? 11.740 6.281 -9.789 1.00 76.69 72 ASP A C 1
ATOM 541 O O . ASP A 1 72 ? 12.527 5.576 -10.417 1.00 76.69 72 ASP A O 1
ATOM 545 N N . PHE A 1 73 ? 10.424 6.217 -10.014 1.00 76.00 73 PHE A N 1
ATOM 546 C CA . PHE A 1 73 ? 9.804 5.325 -10.997 1.00 76.00 73 PHE A CA 1
ATOM 547 C C . PHE A 1 73 ? 8.591 6.006 -11.630 1.00 76.00 73 PHE A C 1
ATOM 549 O O . PHE A 1 73 ? 7.615 6.310 -10.946 1.00 76.00 73 PHE A O 1
ATOM 556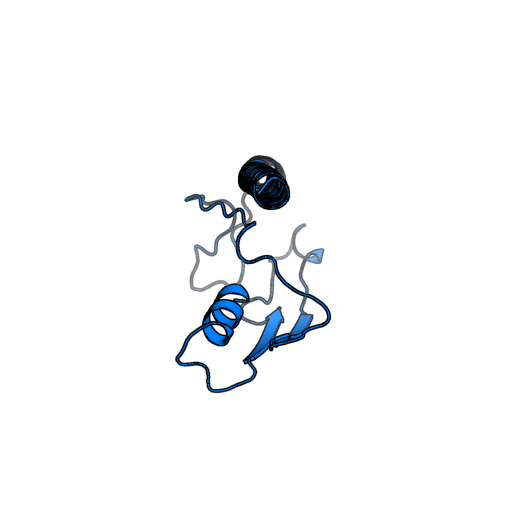 N N . TYR A 1 74 ? 8.659 6.270 -12.934 1.00 76.25 74 TYR A N 1
ATOM 557 C CA . TYR A 1 74 ? 7.611 6.975 -13.670 1.00 76.25 74 TYR A CA 1
ATOM 558 C C . TYR A 1 74 ? 7.604 6.582 -15.156 1.00 76.25 74 TYR A C 1
ATOM 560 O O . TYR A 1 74 ? 8.546 5.960 -15.658 1.00 76.25 74 TYR A O 1
ATOM 568 N N . LYS A 1 75 ? 6.524 6.943 -15.861 1.00 79.00 75 LYS A N 1
ATOM 569 C CA . LYS A 1 75 ? 6.346 6.723 -17.304 1.00 79.00 75 LYS A CA 1
ATOM 570 C C . LYS A 1 75 ? 6.464 8.059 -18.056 1.00 79.00 75 LYS A C 1
ATOM 572 O O . LYS A 1 75 ? 5.458 8.747 -18.201 1.00 79.00 75 LYS A O 1
ATOM 577 N N . PRO A 1 76 ? 7.672 8.472 -18.492 1.00 78.81 76 PRO A N 1
ATOM 578 C CA . PRO A 1 76 ? 7.854 9.728 -19.227 1.00 78.81 76 PRO A CA 1
ATOM 579 C C . PRO A 1 76 ? 7.288 9.698 -20.649 1.00 78.81 76 PRO A C 1
ATOM 581 O O . PRO A 1 76 ? 6.885 10.733 -21.169 1.00 78.81 76 PRO A O 1
ATOM 584 N N . ASN A 1 77 ? 7.303 8.532 -21.300 1.00 77.88 77 ASN A N 1
ATOM 585 C CA . ASN A 1 77 ? 6.870 8.385 -22.683 1.00 77.88 77 ASN A CA 1
ATOM 586 C C . ASN A 1 77 ? 5.413 7.914 -22.730 1.00 77.88 77 ASN A C 1
ATOM 588 O O . ASN A 1 77 ? 5.122 6.773 -22.385 1.00 77.88 77 ASN A O 1
ATOM 592 N N . LEU A 1 78 ? 4.519 8.786 -23.194 1.00 78.25 78 LEU A N 1
ATOM 593 C CA . LEU A 1 78 ? 3.082 8.516 -23.296 1.00 78.25 78 LEU A CA 1
ATOM 594 C C . LEU A 1 78 ? 2.738 7.447 -24.349 1.00 78.25 78 LEU A C 1
ATOM 596 O O . LEU A 1 78 ? 1.679 6.837 -24.263 1.00 78.25 78 LEU A O 1
ATOM 600 N N . ALA A 1 79 ? 3.621 7.212 -25.325 1.00 79.06 79 ALA A N 1
ATOM 601 C CA . ALA A 1 79 ? 3.425 6.218 -26.384 1.00 79.06 79 ALA A CA 1
ATOM 602 C C . ALA A 1 79 ? 3.943 4.815 -26.012 1.00 79.06 79 ALA A C 1
ATOM 604 O O . ALA A 1 79 ? 3.814 3.884 -26.801 1.00 79.06 79 ALA A O 1
ATOM 605 N N . SER A 1 80 ? 4.567 4.662 -24.840 1.00 71.94 80 SER A N 1
ATOM 606 C CA . SER A 1 80 ? 5.202 3.420 -24.396 1.00 71.94 80 SER A CA 1
ATOM 607 C C . SER A 1 80 ? 4.591 2.940 -23.087 1.00 71.94 80 SER A C 1
ATOM 609 O O . SER A 1 80 ? 4.464 3.694 -22.125 1.00 71.94 80 SER A O 1
ATOM 611 N N . GLU A 1 81 ? 4.301 1.644 -23.006 1.00 68.81 81 GLU A N 1
ATOM 612 C CA . GLU A 1 81 ? 3.830 1.022 -21.767 1.00 68.81 81 GLU A CA 1
ATOM 613 C C . GLU A 1 81 ? 4.954 0.819 -20.741 1.00 68.81 81 GLU A C 1
ATOM 615 O O . GLU A 1 81 ? 4.677 0.694 -19.541 1.00 68.81 81 GLU A O 1
ATOM 620 N N . TYR A 1 82 ? 6.208 0.845 -21.200 1.00 65.69 82 TYR A N 1
ATOM 621 C CA . TYR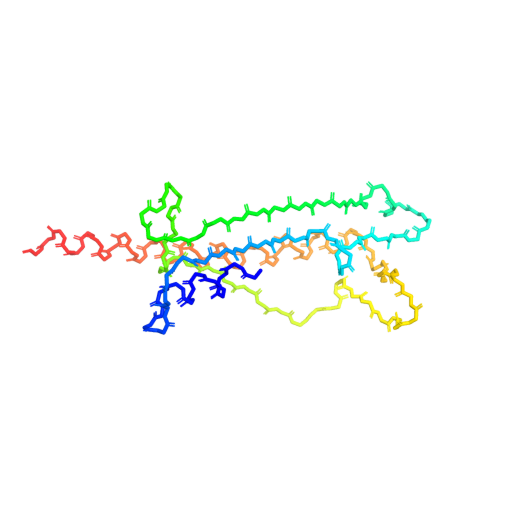 A 1 82 ? 7.402 0.644 -20.388 1.00 65.69 82 TYR A CA 1
ATOM 622 C C . TYR A 1 82 ? 7.716 1.857 -19.509 1.00 65.69 82 TYR A C 1
ATOM 624 O O . TYR A 1 82 ? 7.746 3.001 -19.970 1.00 65.69 82 TYR A O 1
ATOM 632 N N . SER A 1 83 ? 8.016 1.593 -18.240 1.00 65.44 83 SER A N 1
ATOM 633 C CA . SER A 1 83 ? 8.545 2.596 -17.313 1.00 65.44 83 SER A CA 1
ATOM 634 C C . SER A 1 83 ? 10.040 2.821 -17.539 1.00 65.44 83 SER A C 1
ATOM 636 O O . SER A 1 83 ? 10.762 1.886 -17.889 1.00 65.44 83 SER A O 1
ATOM 638 N N . ALA A 1 84 ? 10.528 4.041 -17.297 1.00 63.97 84 ALA A N 1
ATOM 639 C CA . ALA A 1 84 ? 11.957 4.333 -17.395 1.00 63.97 84 ALA A CA 1
ATOM 640 C C . ALA A 1 84 ? 12.721 3.638 -16.246 1.00 63.97 84 ALA A C 1
ATOM 642 O O . ALA A 1 84 ? 12.426 3.911 -15.078 1.00 63.97 84 ALA A O 1
ATOM 643 N N . PRO A 1 85 ? 13.699 2.756 -16.528 1.00 57.12 85 PRO A N 1
ATOM 644 C CA . PRO A 1 85 ? 14.485 2.118 -15.484 1.00 57.12 85 PRO A CA 1
ATOM 645 C C . PRO A 1 85 ? 15.582 3.082 -15.016 1.00 57.12 85 PRO A C 1
ATOM 647 O O . PRO A 1 85 ? 16.696 3.077 -15.536 1.00 57.12 85 PRO A O 1
ATOM 650 N N . PHE A 1 86 ? 15.299 3.916 -14.014 1.00 53.38 86 PHE A N 1
ATOM 651 C CA . PHE A 1 86 ? 16.383 4.526 -13.243 1.00 53.38 86 PHE A CA 1
ATOM 652 C C . PHE A 1 86 ? 17.037 3.443 -12.375 1.00 53.38 86 PHE A C 1
ATOM 654 O O . PHE A 1 86 ? 16.364 2.586 -11.808 1.00 53.38 86 PHE A O 1
ATOM 661 N N . LEU A 1 87 ? 18.371 3.444 -12.336 1.00 52.66 87 LEU A N 1
ATOM 662 C CA . LEU A 1 87 ? 19.233 2.410 -11.754 1.00 52.66 87 LEU A CA 1
ATOM 663 C C . LEU A 1 87 ? 18.639 1.748 -10.484 1.00 52.66 87 LEU A C 1
ATOM 665 O O . LEU A 1 87 ? 18.601 2.347 -9.407 1.00 52.66 87 LEU A O 1
ATOM 669 N N . CYS A 1 88 ? 18.236 0.479 -10.608 1.00 54.38 88 CYS A N 1
ATOM 670 C CA . CYS A 1 88 ? 17.529 -0.318 -9.591 1.00 54.38 88 CYS A CA 1
ATOM 671 C C . CYS A 1 88 ? 18.160 -0.258 -8.179 1.00 54.38 88 CYS A C 1
ATOM 673 O O . CYS A 1 88 ? 17.461 -0.276 -7.167 1.00 54.38 88 CYS A O 1
ATOM 675 N N . ARG A 1 89 ? 19.487 -0.096 -8.087 1.00 53.22 89 ARG A N 1
ATOM 676 C CA . ARG A 1 89 ? 20.218 -0.094 -6.810 1.00 53.22 89 ARG A CA 1
ATOM 677 C C . ARG A 1 89 ? 20.056 1.200 -5.994 1.00 53.22 89 ARG A C 1
ATOM 679 O O . ARG A 1 89 ? 20.027 1.142 -4.769 1.00 53.22 89 ARG A O 1
ATOM 686 N N . ILE A 1 90 ? 19.915 2.360 -6.644 1.00 62.34 90 ILE A N 1
ATOM 687 C CA . ILE A 1 90 ? 19.708 3.647 -5.946 1.00 62.34 90 ILE A CA 1
ATOM 688 C C . ILE A 1 90 ? 18.257 3.757 -5.454 1.00 62.34 90 ILE A C 1
ATOM 690 O O . ILE A 1 90 ? 18.016 4.252 -4.352 1.00 62.34 90 ILE A O 1
ATOM 694 N N . LEU A 1 91 ? 17.300 3.240 -6.229 1.00 62.31 91 LEU A N 1
ATOM 695 C CA . LEU A 1 91 ? 15.875 3.268 -5.887 1.00 62.31 91 LEU A CA 1
ATOM 696 C C . LEU A 1 91 ? 15.549 2.411 -4.656 1.00 62.31 91 LEU A C 1
ATOM 698 O O . LEU A 1 91 ? 14.835 2.869 -3.765 1.00 62.31 91 LEU A O 1
ATOM 702 N N . GLN A 1 92 ? 16.129 1.210 -4.551 1.00 64.31 92 GLN A N 1
ATOM 703 C CA . GLN A 1 92 ? 15.946 0.338 -3.382 1.00 64.31 92 GLN A CA 1
ATOM 704 C C . GLN A 1 92 ? 16.429 0.999 -2.081 1.00 64.31 92 GLN A C 1
ATOM 706 O O . GLN A 1 92 ? 15.744 0.940 -1.057 1.00 64.31 92 GLN A O 1
ATOM 711 N N . LEU A 1 93 ? 17.576 1.686 -2.122 1.00 72.81 93 LEU A N 1
ATOM 712 C CA . LEU A 1 93 ? 18.104 2.411 -0.964 1.00 72.81 93 LEU A CA 1
ATOM 713 C C . LEU A 1 93 ? 17.231 3.616 -0.600 1.00 72.81 93 LEU A C 1
ATOM 715 O O . LEU A 1 93 ? 16.961 3.839 0.582 1.00 72.81 93 LEU A O 1
ATOM 719 N N . ARG A 1 94 ? 16.744 4.375 -1.591 1.00 76.56 94 ARG A N 1
ATOM 720 C CA . ARG A 1 94 ? 15.830 5.502 -1.344 1.00 76.56 94 ARG A CA 1
ATOM 721 C C . ARG A 1 94 ? 14.528 5.036 -0.708 1.00 76.56 94 ARG A C 1
ATOM 723 O O . ARG A 1 94 ? 14.146 5.603 0.313 1.00 76.56 94 ARG A O 1
ATOM 730 N N . TYR A 1 95 ? 13.907 3.978 -1.225 1.00 79.38 95 TYR A N 1
ATOM 731 C CA . TYR A 1 95 ? 12.697 3.404 -0.633 1.00 79.38 95 TYR A CA 1
ATOM 732 C C . TYR A 1 95 ? 12.922 2.978 0.826 1.00 79.38 95 TYR A C 1
ATOM 734 O O . TYR A 1 95 ? 12.143 3.343 1.705 1.00 79.38 95 TYR A O 1
ATOM 742 N N . ALA A 1 96 ? 14.032 2.289 1.113 1.00 81.31 96 ALA A N 1
ATOM 743 C CA . ALA A 1 96 ? 14.380 1.860 2.470 1.00 81.31 96 ALA A CA 1
ATOM 744 C C . ALA A 1 96 ? 14.636 3.029 3.442 1.00 81.31 96 ALA A C 1
ATOM 746 O O . ALA A 1 96 ? 14.423 2.901 4.647 1.00 81.31 96 ALA A O 1
ATOM 747 N N . ILE A 1 97 ? 15.104 4.176 2.947 1.00 83.06 97 ILE A N 1
ATOM 748 C CA . ILE A 1 97 ? 15.269 5.393 3.754 1.00 83.06 97 ILE A CA 1
ATOM 749 C C . ILE A 1 97 ? 13.916 6.082 3.963 1.00 83.06 97 ILE A C 1
ATOM 751 O O . ILE A 1 97 ? 13.596 6.486 5.083 1.00 83.06 97 ILE A O 1
ATOM 755 N N . GLN A 1 98 ? 13.115 6.207 2.904 1.00 83.62 98 GLN A N 1
ATOM 756 C CA . GLN A 1 98 ? 11.809 6.865 2.945 1.00 83.62 98 GLN A CA 1
ATOM 757 C C . GLN A 1 98 ? 10.816 6.104 3.833 1.00 83.62 98 GLN A C 1
ATOM 759 O O . GLN A 1 98 ? 10.071 6.740 4.578 1.00 83.62 98 GLN A O 1
ATOM 764 N N . SER A 1 99 ? 10.865 4.767 3.854 1.00 82.19 99 SER A N 1
ATOM 765 C CA . SER A 1 99 ? 9.996 3.922 4.688 1.00 82.19 99 SER A CA 1
ATOM 766 C C . SER A 1 99 ? 10.207 4.110 6.196 1.00 82.19 99 SER A C 1
ATOM 768 O O . SER A 1 99 ? 9.295 3.863 6.984 1.00 82.19 99 SER A O 1
ATOM 770 N N . LYS A 1 100 ? 11.358 4.642 6.630 1.00 90.25 100 LYS A N 1
ATOM 771 C CA . LYS A 1 100 ? 11.616 4.941 8.052 1.00 90.25 100 LYS A CA 1
ATOM 772 C C . LYS A 1 100 ? 10.765 6.090 8.591 1.00 90.25 100 LYS A C 1
ATOM 774 O O . LYS A 1 100 ? 10.503 6.138 9.791 1.00 90.25 100 LYS A O 1
ATOM 779 N N . ARG A 1 101 ? 10.349 7.028 7.735 1.00 90.00 101 ARG A N 1
ATOM 780 C CA . ARG A 1 101 ? 9.543 8.194 8.131 1.00 90.00 101 ARG A CA 1
ATOM 781 C C . ARG A 1 101 ? 8.131 7.805 8.590 1.00 90.00 101 ARG A C 1
ATOM 783 O O . ARG A 1 101 ? 7.802 8.138 9.727 1.00 90.00 101 ARG A O 1
ATOM 790 N N . PRO A 1 102 ? 7.312 7.089 7.791 1.00 90.06 102 PRO A N 1
ATOM 791 C CA . PRO A 1 102 ? 5.984 6.680 8.233 1.00 90.06 102 PRO A CA 1
ATOM 792 C C . PRO A 1 102 ? 6.056 5.731 9.432 1.00 90.06 102 PRO A C 1
ATOM 794 O O . PRO A 1 102 ? 5.228 5.852 10.326 1.00 90.06 102 PRO A O 1
ATOM 797 N N . LEU A 1 103 ? 7.081 4.870 9.515 1.00 89.31 103 LEU A N 1
ATOM 798 C CA . LEU A 1 103 ? 7.308 4.016 10.686 1.00 89.31 103 LEU A CA 1
ATOM 799 C C . LEU A 1 103 ? 7.543 4.821 11.967 1.00 89.31 103 LEU A C 1
ATOM 801 O O . LEU A 1 103 ? 7.039 4.453 13.022 1.00 89.31 103 LEU A O 1
ATOM 805 N N . ARG A 1 104 ? 8.296 5.923 11.890 1.00 92.00 104 ARG A N 1
ATOM 806 C CA . ARG A 1 104 ? 8.497 6.810 13.040 1.00 92.00 104 ARG A CA 1
ATOM 807 C C . ARG A 1 104 ? 7.182 7.454 13.478 1.00 92.00 104 ARG A C 1
ATOM 809 O O . ARG A 1 104 ? 6.852 7.390 14.652 1.00 92.00 104 ARG A O 1
ATOM 816 N N . VAL A 1 105 ? 6.422 8.008 12.532 1.00 90.62 105 VAL A N 1
ATOM 817 C CA . VAL A 1 105 ? 5.118 8.632 12.817 1.00 90.62 105 VAL A CA 1
ATOM 818 C C . VAL A 1 105 ? 4.135 7.622 13.408 1.00 90.62 105 VAL A C 1
ATOM 820 O O . VAL A 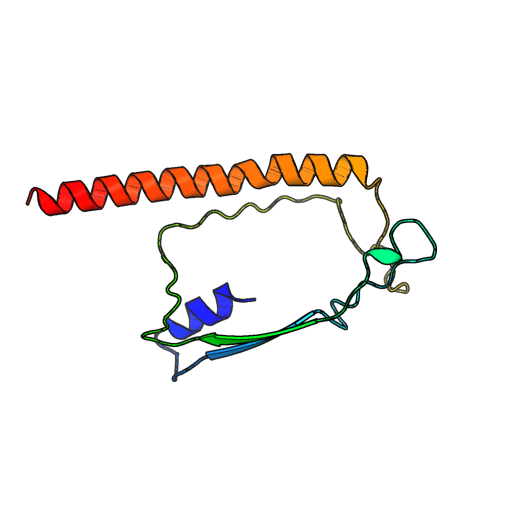1 105 ? 3.380 7.959 14.312 1.00 90.62 105 VAL A O 1
ATOM 823 N N . TRP A 1 106 ? 4.145 6.385 12.908 1.00 90.31 106 TRP A N 1
ATOM 824 C CA . TRP A 1 106 ? 3.334 5.301 13.452 1.00 90.31 106 TRP A CA 1
ATOM 825 C C . TRP A 1 106 ? 3.699 5.030 14.918 1.00 90.31 106 TRP A C 1
ATOM 827 O O . TRP A 1 106 ? 2.818 5.120 15.764 1.00 90.31 106 TRP A O 1
ATOM 837 N N . LYS A 1 107 ? 4.993 4.853 15.238 1.00 91.69 107 LYS A N 1
ATOM 838 C CA . LYS A 1 107 ? 5.463 4.658 16.625 1.00 91.69 107 LYS A CA 1
ATOM 839 C C . LYS A 1 107 ? 5.032 5.787 17.559 1.00 91.69 107 LYS A C 1
ATOM 841 O O . LYS A 1 107 ? 4.477 5.523 18.616 1.00 91.69 107 LYS A O 1
ATOM 846 N N . GLU A 1 108 ? 5.238 7.036 17.142 1.00 92.12 108 GLU A N 1
ATOM 847 C CA . GLU A 1 108 ? 4.867 8.214 17.937 1.00 92.12 108 GLU A CA 1
ATOM 848 C C . GLU A 1 108 ? 3.357 8.266 18.231 1.00 92.12 108 GLU A C 1
ATOM 850 O O . GLU A 1 108 ? 2.946 8.720 19.297 1.00 92.12 108 GLU A O 1
ATOM 855 N N . LYS A 1 109 ? 2.512 7.814 17.297 1.00 89.81 109 LYS A N 1
ATOM 856 C CA . LYS A 1 109 ? 1.057 7.768 17.495 1.00 89.81 109 LYS A CA 1
ATOM 857 C C . LYS A 1 109 ? 0.631 6.619 18.400 1.00 89.81 109 LYS A C 1
ATOM 859 O O . LYS A 1 109 ? -0.174 6.852 19.296 1.00 89.81 109 LYS A O 1
ATOM 864 N N . THR A 1 110 ? 1.220 5.437 18.231 1.00 88.62 110 THR A N 1
ATOM 865 C CA . THR A 1 110 ? 0.980 4.289 19.116 1.00 88.62 110 THR A CA 1
ATOM 866 C C . THR A 1 110 ? 1.338 4.623 20.565 1.00 88.62 110 THR A C 1
ATOM 868 O O . THR A 1 110 ? 0.571 4.331 21.478 1.00 88.62 110 THR A O 1
ATOM 871 N N . GLU A 1 111 ? 2.475 5.290 20.790 1.00 90.38 111 GLU A N 1
ATOM 872 C CA . GLU A 1 111 ? 2.896 5.722 22.129 1.00 90.38 11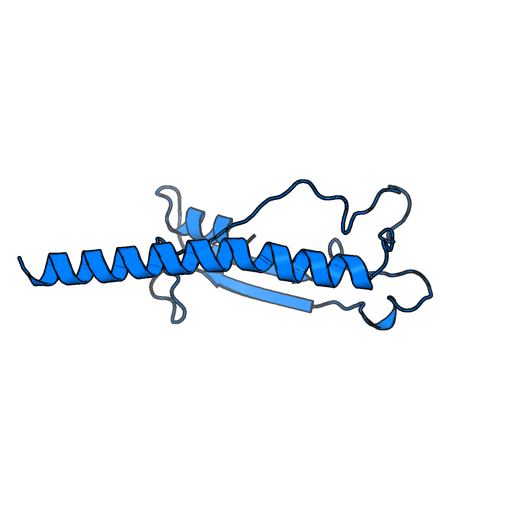1 GLU A CA 1
ATOM 873 C C . GLU A 1 111 ? 1.907 6.719 22.747 1.00 90.38 111 GLU A C 1
ATOM 875 O O . GLU A 1 111 ? 1.550 6.594 23.918 1.00 90.38 111 GLU A O 1
ATOM 880 N N . ARG A 1 112 ? 1.415 7.688 21.964 1.00 87.31 112 ARG A N 1
ATOM 881 C CA . ARG A 1 112 ? 0.410 8.653 22.438 1.00 87.31 112 ARG A CA 1
ATOM 882 C C . ARG A 1 112 ? -0.899 7.976 22.824 1.00 87.31 112 ARG A C 1
ATOM 884 O O . ARG A 1 112 ? -1.468 8.329 23.850 1.00 87.31 112 ARG A O 1
ATOM 891 N N . GLU A 1 113 ? -1.364 7.011 22.043 1.00 85.88 113 GLU A N 1
ATOM 892 C CA . GLU A 1 113 ? -2.586 6.266 22.362 1.00 85.88 113 GLU A CA 1
ATOM 893 C C . GLU A 1 113 ? -2.433 5.411 23.618 1.00 85.88 113 GLU A C 1
ATOM 895 O O . GLU A 1 113 ? -3.306 5.446 24.487 1.00 85.88 113 GLU A O 1
ATOM 900 N N . ALA A 1 114 ? -1.292 4.734 23.778 1.00 85.25 114 ALA A N 1
ATOM 901 C CA . ALA A 1 114 ? -0.987 3.995 24.998 1.00 85.25 114 ALA A CA 1
ATOM 902 C C . ALA A 1 114 ? -1.019 4.915 26.233 1.00 85.25 114 ALA A C 1
ATOM 904 O O . ALA A 1 114 ? -1.667 4.591 27.227 1.00 85.25 114 ALA A O 1
ATOM 905 N N . VAL A 1 115 ? -0.409 6.102 26.159 1.00 86.19 115 VAL A N 1
ATOM 906 C CA . VAL A 1 115 ? -0.439 7.086 27.257 1.00 86.19 115 VAL A CA 1
ATOM 907 C C . VAL A 1 115 ? -1.861 7.581 27.546 1.00 86.19 115 VAL A C 1
ATOM 909 O O . VAL A 1 115 ? -2.248 7.672 28.711 1.00 86.19 115 VAL A O 1
ATOM 912 N N . MET A 1 116 ? -2.663 7.867 26.516 1.00 81.75 116 MET A N 1
ATOM 913 C CA . MET A 1 116 ? -4.050 8.313 26.699 1.00 81.75 116 MET A CA 1
ATOM 914 C C . MET A 1 116 ? -4.929 7.234 27.344 1.00 81.75 116 MET A C 1
ATOM 916 O O . MET A 1 116 ? -5.720 7.557 28.229 1.00 81.75 116 MET A O 1
ATOM 920 N N . SER A 1 117 ? -4.750 5.962 26.969 1.00 79.44 117 SER A N 1
ATOM 921 C CA . SER A 1 117 ? -5.473 4.843 27.592 1.00 79.44 117 SER A CA 1
ATOM 922 C C . SER A 1 117 ? -5.115 4.656 29.070 1.00 79.44 117 SER A C 1
ATOM 924 O O . SER A 1 117 ? -5.997 4.407 29.889 1.00 79.44 117 SER A O 1
ATOM 926 N N . LEU A 1 118 ? -3.843 4.852 29.436 1.00 82.94 118 LEU A N 1
ATOM 927 C CA . LEU A 1 118 ? -3.389 4.777 30.825 1.00 82.94 118 LEU A CA 1
ATOM 928 C C . LEU A 1 118 ? -3.954 5.933 31.658 1.00 82.94 118 LEU A C 1
ATOM 930 O O . LEU A 1 118 ? -4.373 5.725 32.792 1.00 82.94 118 LEU A O 1
ATOM 934 N N . CYS A 1 119 ? -4.017 7.136 31.084 1.00 73.00 119 CYS A N 1
ATOM 935 C CA . CYS A 1 119 ? -4.601 8.306 31.738 1.00 73.00 119 CYS A CA 1
ATOM 936 C C . CYS A 1 119 ? -6.114 8.132 31.984 1.00 73.00 119 CYS A C 1
ATOM 938 O O . CYS A 1 119 ? -6.609 8.491 33.048 1.00 73.00 119 CYS A O 1
ATOM 940 N N . GLN A 1 120 ? -6.844 7.516 31.044 1.00 74.31 120 GLN A N 1
ATOM 941 C CA . GLN A 1 120 ? -8.272 7.203 31.208 1.00 74.31 120 GLN A CA 1
ATOM 942 C C . GLN A 1 120 ? -8.553 6.128 32.267 1.00 74.31 120 GLN A C 1
ATOM 944 O O . GLN A 1 120 ? -9.635 6.129 32.835 1.00 74.31 120 GLN A O 1
ATOM 949 N N . GLN A 1 121 ? -7.608 5.227 32.546 1.00 72.31 121 GLN A N 1
ATOM 950 C CA . GLN A 1 121 ? -7.749 4.204 33.593 1.00 72.31 121 GLN A CA 1
ATOM 951 C C . GLN A 1 121 ? -7.476 4.735 35.012 1.00 72.31 121 GLN A C 1
ATOM 953 O O . GLN A 1 121 ? -7.714 4.021 35.984 1.00 72.31 121 GLN A O 1
ATOM 958 N N . GLN A 1 122 ? -6.951 5.958 35.140 1.00 65.94 122 GLN A N 1
ATOM 959 C CA . GLN A 1 122 ? -6.658 6.608 36.424 1.00 65.94 122 GLN A CA 1
ATOM 960 C C . GLN A 1 122 ? -7.730 7.626 36.862 1.00 65.94 122 GLN A C 1
ATOM 962 O O . GLN A 1 122 ? -7.548 8.283 37.889 1.00 65.94 122 GLN A O 1
ATOM 967 N N . LEU A 1 123 ? -8.831 7.743 36.110 1.00 52.50 123 LEU A N 1
ATOM 968 C CA . LEU A 1 123 ? -10.030 8.533 36.425 1.00 52.50 123 LEU A CA 1
ATOM 969 C C . LEU A 1 123 ? -11.219 7.604 36.688 1.00 52.50 123 LEU A C 1
ATOM 971 O O . LEU A 1 123 ? -12.017 7.943 37.589 1.00 52.50 123 LEU A O 1
#

Secondary structure (DSSP, 8-state):
-HHHHHHHHTSTT--S-EEEEEEESSSS-----SSTTGGG---EEEEEEE-TT-SS---SS----------SS----TT-SSPP---HHHHHHHHHHHTHHHHHHHHHHHHHHHHHHHHHTT-

pLDDT: mean 75.26, std 11.94, range [42.12, 92.12]